Protein AF-X0UBM7-F1 (afdb_monomer)

Foldseek 3Di:
DDDDLVVVLVVVVVVVVVQVPDPPDDDDDDDQDCPDPPDSQVSVQVSCVVVVHDDPRDPDDDDPVVVD

InterPro domains:
  IPR036520 UPF0759 superfamily [G3DSA:3.20.20.410] (2-65)

Organism: NCBI:txid412755

Secondary structure (DSSP, 8-state):
----HHHHHHHHHHHHHHHHTSTT----------SSSS-HHHHHHHHHHHTT-------SPPPGGGG-

Nearest PDB structures (foldseek):
  8uey-assembly1_1T  TM=2.616E-01  e=3.385E+00  Sus scrofa

Solvent-accessible surface area (backbone atoms only — not comparable to full-atom values): 4600 Å² total; per-residue (Å²): 134,86,75,56,69,65,60,56,49,54,53,49,52,54,50,49,61,56,48,72,71,38,97,84,62,90,78,84,88,86,85,80,80,51,88,87,77,82,49,45,26,58,56,49,44,53,49,32,62,75,70,71,43,86,84,76,76,52,90,61,81,81,56,80,73,80,76,112

pLDDT: mean 77.57, std 10.97, range [48.34, 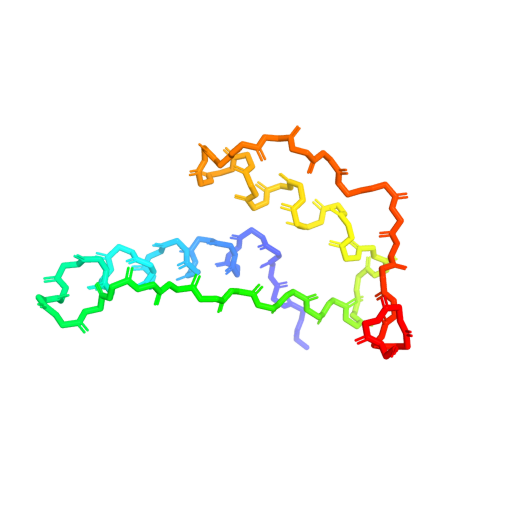92.12]

Radius of gyration: 13.46 Å; Cα contacts (8 Å, |Δi|>4): 28; chains: 1; bounding box: 29×28×32 Å

Mean predicted aligned error: 7.78 Å

Structure (mmCIF, N/CA/C/O backbone):
data_AF-X0UBM7-F1
#
_entry.id   AF-X0UBM7-F1
#
loop_
_atom_site.group_PDB
_atom_site.id
_atom_site.type_symbol
_atom_site.label_atom_id
_atom_site.label_alt_id
_atom_site.label_comp_id
_atom_site.label_asym_id
_atom_site.label_entity_id
_atom_site.label_seq_id
_atom_site.pdbx_PDB_ins_code
_atom_site.Cartn_x
_atom_site.Cartn_y
_atom_site.Cartn_z
_atom_site.occupancy
_atom_site.B_iso_or_equiv
_atom_site.auth_seq_id
_atom_site.auth_comp_id
_atom_site.auth_asym_id
_atom_site.auth_atom_id
_atom_site.pdbx_PDB_model_num
ATOM 1 N N . ILE A 1 1 ? 14.953 15.621 -12.697 1.00 48.34 1 ILE A N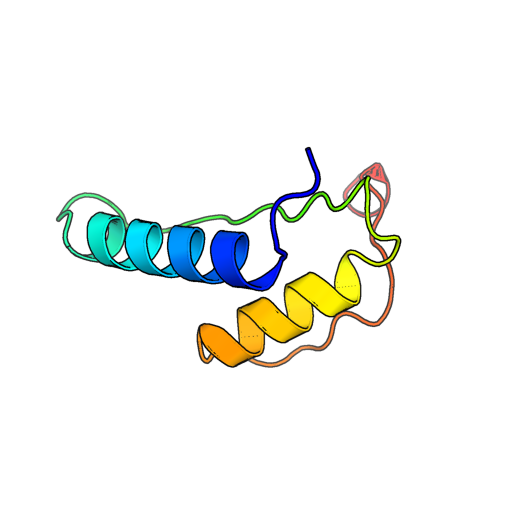 1
ATOM 2 C CA . ILE A 1 1 ? 15.155 15.600 -11.229 1.00 48.34 1 ILE A CA 1
ATOM 3 C C . ILE A 1 1 ? 14.766 14.205 -10.767 1.00 48.34 1 ILE A C 1
ATOM 5 O O . ILE A 1 1 ? 13.588 13.876 -10.789 1.00 48.34 1 ILE A O 1
ATOM 9 N N . GLN A 1 2 ? 15.750 13.343 -10.525 1.00 50.62 2 GLN A N 1
ATOM 10 C CA . GLN A 1 2 ? 15.526 11.953 -10.128 1.00 50.62 2 GLN A CA 1
ATOM 11 C C . GLN A 1 2 ? 15.314 11.964 -8.608 1.00 50.62 2 GLN A C 1
ATOM 13 O O . GLN A 1 2 ? 16.259 12.224 -7.870 1.00 50.62 2 GLN A O 1
ATOM 18 N N . ARG A 1 3 ? 14.070 11.803 -8.140 1.00 60.09 3 ARG A N 1
AT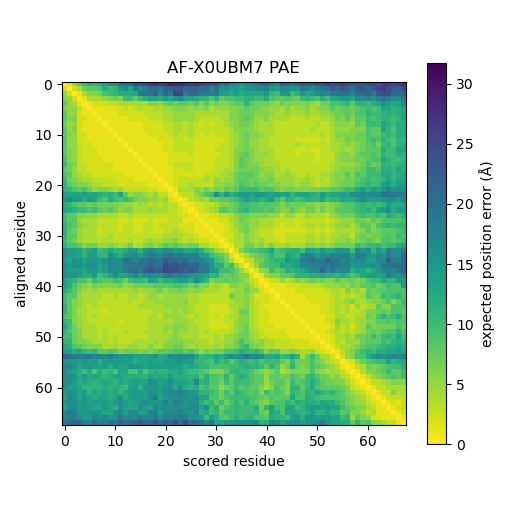OM 19 C CA . ARG A 1 3 ? 13.809 11.591 -6.707 1.00 60.09 3 ARG A CA 1
ATOM 20 C C . ARG A 1 3 ? 14.389 10.240 -6.307 1.00 60.09 3 ARG A C 1
ATOM 22 O O . ARG A 1 3 ? 14.248 9.275 -7.060 1.00 60.09 3 ARG A O 1
ATOM 29 N N . ASN A 1 4 ? 15.034 10.176 -5.147 1.00 73.69 4 ASN A N 1
ATOM 30 C CA . ASN A 1 4 ? 15.522 8.914 -4.616 1.00 73.69 4 ASN A CA 1
ATOM 31 C C . ASN A 1 4 ? 14.310 8.009 -4.316 1.00 73.69 4 ASN A C 1
ATOM 33 O O . ASN A 1 4 ? 13.312 8.458 -3.743 1.00 73.69 4 ASN A O 1
ATOM 37 N N . GLN A 1 5 ? 14.365 6.751 -4.756 1.00 71.56 5 GLN A N 1
ATOM 38 C CA . GLN A 1 5 ? 13.290 5.778 -4.540 1.00 71.56 5 GLN A CA 1
ATOM 39 C C . GLN A 1 5 ? 13.018 5.601 -3.042 1.00 71.56 5 GLN A C 1
ATOM 41 O O . GLN A 1 5 ? 11.865 5.494 -2.633 1.00 71.56 5 GLN A O 1
ATOM 46 N N . GLU A 1 6 ? 14.078 5.653 -2.236 1.00 77.88 6 GLU A N 1
ATOM 47 C CA . GLU A 1 6 ? 14.009 5.551 -0.782 1.00 77.88 6 GLU A CA 1
ATOM 48 C C . GLU A 1 6 ? 13.210 6.710 -0.169 1.00 77.88 6 GLU A C 1
ATOM 50 O O . GLU A 1 6 ? 12.271 6.478 0.584 1.00 77.88 6 GLU A O 1
ATOM 55 N N .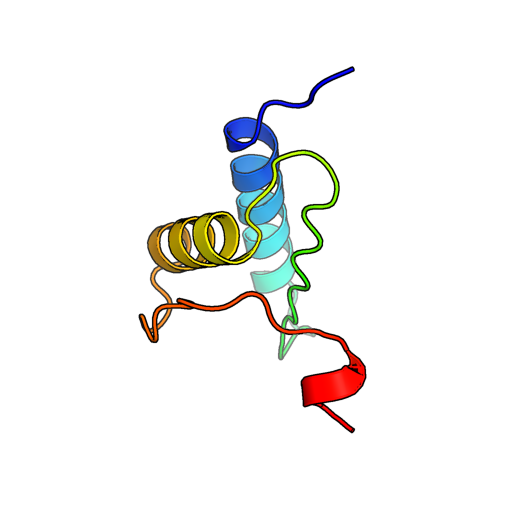 GLU A 1 7 ? 13.493 7.953 -0.573 1.00 82.81 7 GLU A N 1
ATOM 56 C CA . GLU A 1 7 ? 12.746 9.137 -0.113 1.00 82.81 7 GLU A CA 1
ATOM 57 C C . GLU A 1 7 ? 11.261 9.043 -0.476 1.00 82.81 7 GLU A C 1
ATOM 59 O O . GLU A 1 7 ? 10.393 9.367 0.328 1.00 82.81 7 GLU A O 1
ATOM 64 N N . SER A 1 8 ? 10.957 8.541 -1.676 1.00 80.31 8 SER A N 1
ATOM 65 C CA . SER A 1 8 ? 9.573 8.392 -2.137 1.00 80.31 8 SER A CA 1
ATOM 66 C C . SER A 1 8 ? 8.807 7.326 -1.343 1.00 80.31 8 SER A C 1
ATOM 68 O O . SER A 1 8 ? 7.599 7.454 -1.139 1.00 80.31 8 SER A O 1
ATOM 70 N N . ILE A 1 9 ? 9.497 6.274 -0.891 1.00 82.31 9 ILE A N 1
ATOM 71 C CA . ILE A 1 9 ? 8.924 5.230 -0.034 1.00 82.31 9 ILE A CA 1
ATOM 72 C C . ILE A 1 9 ? 8.695 5.766 1.380 1.00 82.31 9 ILE A C 1
ATOM 74 O O . ILE A 1 9 ? 7.618 5.550 1.932 1.00 82.31 9 ILE A O 1
ATOM 78 N N . GLU A 1 10 ? 9.657 6.487 1.953 1.00 86.81 10 GLU A N 1
ATOM 79 C CA . GLU A 1 10 ? 9.515 7.091 3.283 1.00 86.81 10 GLU A CA 1
ATOM 80 C C . GLU A 1 10 ? 8.373 8.122 3.317 1.00 86.81 10 GLU A C 1
ATOM 82 O O . GLU A 1 10 ? 7.538 8.104 4.226 1.00 86.81 10 GLU A O 1
ATOM 87 N N . ASP A 1 11 ? 8.254 8.955 2.278 1.00 88.81 11 ASP A N 1
ATOM 88 C CA . ASP A 1 11 ? 7.133 9.886 2.115 1.00 88.81 11 ASP A CA 1
ATOM 89 C C . ASP A 1 11 ? 5.784 9.150 2.053 1.00 88.81 11 ASP A C 1
ATOM 91 O O . ASP A 1 11 ? 4.809 9.565 2.689 1.00 88.81 11 ASP A O 1
ATOM 95 N N . LEU A 1 12 ? 5.711 8.033 1.319 1.00 88.19 12 LEU A N 1
ATOM 96 C CA . LEU A 1 12 ? 4.508 7.201 1.255 1.00 88.19 12 LEU A CA 1
ATOM 97 C C . LEU A 1 12 ? 4.155 6.620 2.630 1.00 88.19 12 LEU A C 1
ATOM 99 O O . LEU A 1 12 ? 3.003 6.728 3.046 1.00 88.19 12 LEU A O 1
ATOM 103 N N . ILE A 1 13 ? 5.124 6.052 3.352 1.00 89.12 13 ILE A N 1
ATOM 104 C CA . ILE A 1 13 ? 4.912 5.480 4.693 1.00 89.12 13 ILE A CA 1
ATOM 105 C C . ILE A 1 13 ? 4.385 6.550 5.652 1.00 89.12 13 ILE A C 1
ATOM 107 O O . ILE A 1 13 ? 3.406 6.320 6.364 1.00 89.12 13 ILE A O 1
ATOM 111 N N . ARG A 1 14 ? 4.976 7.748 5.633 1.00 92.12 14 ARG A N 1
ATOM 112 C CA . ARG A 1 14 ? 4.515 8.874 6.450 1.00 92.12 14 ARG A CA 1
ATOM 113 C C . ARG A 1 14 ? 3.070 9.258 6.130 1.00 92.12 14 ARG A C 1
ATOM 115 O O . ARG A 1 14 ? 2.286 9.495 7.048 1.00 92.12 14 ARG A O 1
ATOM 122 N N . ASN A 1 15 ? 2.703 9.309 4.851 1.00 90.81 15 ASN A N 1
ATOM 123 C CA . ASN A 1 15 ? 1.333 9.615 4.441 1.00 90.81 15 ASN A CA 1
ATOM 124 C C . ASN A 1 15 ? 0.347 8.533 4.900 1.00 90.81 15 ASN A C 1
ATOM 126 O O . ASN A 1 15 ? -0.723 8.872 5.401 1.00 90.81 15 ASN A O 1
ATOM 130 N N . LEU A 1 16 ? 0.716 7.252 4.809 1.00 89.81 16 LEU A N 1
ATOM 131 C CA . LEU A 1 16 ? -0.109 6.148 5.307 1.00 89.81 16 LEU A CA 1
ATOM 132 C C . LEU A 1 16 ? -0.374 6.279 6.812 1.00 89.81 16 LEU A C 1
ATOM 134 O O . LEU A 1 16 ? -1.527 6.225 7.223 1.00 89.81 16 LEU A O 1
ATOM 138 N N . GLN A 1 17 ? 0.648 6.582 7.617 1.00 89.88 17 GLN A N 1
ATOM 139 C CA . GLN A 1 17 ? 0.491 6.792 9.064 1.00 89.88 17 GLN A CA 1
ATOM 140 C C . GLN A 1 17 ? -0.441 7.960 9.416 1.00 89.88 17 GLN A C 1
ATOM 142 O O . GLN A 1 17 ? -1.067 7.966 10.478 1.00 89.88 17 GLN A O 1
ATOM 147 N N . ILE A 1 18 ? -0.500 8.990 8.568 1.00 91.31 18 ILE A N 1
ATOM 148 C CA . ILE A 1 18 ? -1.437 10.106 8.738 1.00 91.31 18 ILE A CA 1
ATOM 149 C C . ILE A 1 18 ? -2.858 9.634 8.420 1.00 91.31 18 ILE A C 1
ATOM 151 O O . ILE A 1 18 ? -3.768 9.902 9.202 1.00 91.31 18 ILE A O 1
ATOM 155 N N . LEU A 1 19 ? -3.040 8.911 7.311 1.00 89.50 19 LEU A N 1
ATOM 156 C CA . LEU A 1 19 ? -4.340 8.402 6.870 1.00 89.50 19 LEU A CA 1
ATOM 157 C C . LEU A 1 19 ? -4.925 7.378 7.856 1.00 89.50 19 LEU A C 1
ATOM 159 O O . LEU A 1 19 ? -6.105 7.463 8.180 1.00 89.50 19 LEU A O 1
ATOM 163 N N . GLU A 1 20 ? -4.108 6.482 8.413 1.00 85.44 20 GLU A N 1
ATOM 164 C CA . GLU A 1 20 ? -4.526 5.498 9.427 1.00 85.44 20 GLU A CA 1
ATOM 165 C C . GLU A 1 20 ? -5.083 6.142 10.704 1.00 85.44 20 GLU A C 1
ATOM 167 O O . GLU A 1 20 ? -5.938 5.570 11.377 1.00 85.44 20 GLU A O 1
ATOM 172 N N . LYS A 1 21 ? -4.635 7.356 11.045 1.00 88.38 21 LYS A N 1
ATOM 173 C CA . LYS A 1 21 ? -5.131 8.105 12.211 1.00 88.38 21 LYS A CA 1
ATOM 174 C C . LYS A 1 21 ? -6.474 8.794 11.952 1.00 88.38 21 LYS A C 1
ATOM 176 O O . LYS A 1 21 ? -7.071 9.326 12.889 1.00 88.38 21 LYS A O 1
ATOM 181 N N . MET A 1 22 ? -6.956 8.824 10.709 1.00 89.69 22 MET A N 1
ATOM 182 C CA . MET A 1 22 ? -8.230 9.446 10.356 1.00 89.69 22 MET A CA 1
ATOM 183 C C . MET A 1 22 ? -9.371 8.438 10.530 1.00 89.69 22 MET A C 1
ATOM 185 O O . MET A 1 22 ? -9.442 7.434 9.831 1.00 89.69 22 MET A O 1
ATOM 189 N N . SER A 1 23 ? -10.335 8.745 11.401 1.00 77.50 23 SER A N 1
ATOM 190 C CA . SER A 1 23 ? -11.445 7.851 11.790 1.00 77.50 23 SER A CA 1
ATOM 191 C C . SER A 1 23 ? -12.451 7.484 10.683 1.00 77.50 23 SER A C 1
ATOM 193 O O . SER A 1 23 ? -13.474 6.864 10.967 1.00 77.50 23 SER A O 1
ATOM 195 N N . LYS A 1 24 ? -12.199 7.877 9.430 1.00 88.06 24 LYS A N 1
ATOM 196 C CA . LYS A 1 24 ? -13.100 7.688 8.280 1.00 88.06 24 LYS A CA 1
ATOM 197 C C . LYS A 1 24 ? -12.465 6.920 7.117 1.00 88.06 24 LYS A C 1
ATOM 199 O O . LYS A 1 24 ? -13.094 6.803 6.069 1.00 88.06 24 LYS A O 1
ATOM 204 N N . ILE A 1 25 ? -11.231 6.442 7.270 1.00 84.19 25 ILE A N 1
ATOM 205 C CA . ILE A 1 25 ? -10.540 5.671 6.235 1.00 84.19 25 ILE A CA 1
ATOM 206 C C . ILE A 1 25 ? -10.585 4.201 6.631 1.00 84.19 25 ILE A C 1
ATOM 208 O O . ILE A 1 25 ? -10.048 3.812 7.661 1.00 84.19 25 ILE A O 1
ATOM 212 N N . TYR A 1 26 ? -11.256 3.402 5.807 1.00 83.62 26 TYR A N 1
ATOM 213 C CA . TYR A 1 26 ? -11.443 1.968 6.042 1.00 83.62 26 TYR A CA 1
ATOM 214 C C . TYR A 1 26 ? -10.518 1.113 5.173 1.00 83.62 26 TYR A C 1
ATOM 216 O O . TYR A 1 26 ? -10.186 -0.006 5.548 1.00 83.62 26 TYR A O 1
ATOM 224 N N . GLU A 1 27 ? -10.089 1.642 4.024 1.00 85.56 27 GLU A N 1
ATOM 225 C CA . GLU A 1 27 ? -9.250 0.929 3.066 1.00 85.56 27 GLU A CA 1
ATOM 226 C C . GLU A 1 27 ? -8.370 1.914 2.286 1.00 85.56 27 GLU A C 1
ATOM 228 O O . GLU A 1 27 ? -8.788 3.035 1.983 1.00 85.56 27 GLU A O 1
ATOM 233 N N . ILE A 1 28 ? -7.141 1.496 1.970 1.00 86.12 28 ILE A N 1
ATOM 234 C CA . ILE A 1 28 ? -6.180 2.272 1.183 1.00 86.12 28 ILE A CA 1
ATOM 235 C C . ILE A 1 28 ? -5.709 1.412 0.014 1.00 86.12 28 ILE A C 1
ATOM 237 O O . ILE A 1 28 ? -5.115 0.352 0.207 1.00 86.12 28 ILE A O 1
ATOM 241 N N . PHE A 1 29 ? -5.933 1.900 -1.205 1.00 86.62 29 PHE A N 1
ATOM 242 C CA . PHE A 1 29 ? -5.469 1.248 -2.423 1.00 86.62 29 PHE A CA 1
ATOM 243 C C . PHE A 1 29 ? -4.239 1.970 -2.980 1.00 86.62 29 PHE A C 1
ATOM 245 O O . PHE A 1 29 ? -4.283 3.171 -3.247 1.00 86.62 29 PHE A O 1
ATOM 252 N N . ILE A 1 30 ? -3.136 1.239 -3.162 1.00 84.19 30 ILE A N 1
ATOM 253 C CA . ILE A 1 30 ? -1.866 1.788 -3.653 1.00 84.19 30 ILE A CA 1
ATOM 254 C C . ILE A 1 30 ? -1.599 1.259 -5.061 1.00 84.19 30 ILE A C 1
ATOM 256 O O . ILE A 1 30 ? -1.489 0.052 -5.271 1.00 84.19 30 ILE A O 1
ATOM 260 N N . ILE A 1 31 ? -1.439 2.172 -6.020 1.00 82.69 31 ILE A N 1
ATOM 261 C CA . ILE A 1 31 ? -1.078 1.851 -7.405 1.00 82.69 31 ILE A CA 1
ATOM 262 C C . ILE A 1 31 ? 0.377 2.252 -7.632 1.00 82.69 31 ILE A C 1
ATOM 264 O O . ILE A 1 31 ? 0.716 3.434 -7.607 1.00 82.69 31 ILE A O 1
ATOM 268 N N . VAL A 1 32 ? 1.239 1.268 -7.885 1.00 79.06 32 VAL A N 1
ATOM 269 C CA . VAL A 1 32 ? 2.651 1.504 -8.211 1.00 79.06 32 VAL A CA 1
ATOM 270 C C . VAL A 1 32 ? 2.812 1.525 -9.727 1.00 79.06 32 VAL A C 1
ATOM 272 O O . VAL A 1 32 ? 2.738 0.487 -10.381 1.00 79.06 32 VAL A O 1
ATOM 275 N N . ASN A 1 33 ? 3.047 2.711 -10.289 1.00 75.56 33 ASN A N 1
ATOM 276 C CA . ASN A 1 33 ? 3.312 2.902 -11.714 1.00 75.56 33 ASN A CA 1
ATOM 277 C C . ASN A 1 33 ? 4.741 3.424 -11.928 1.00 75.56 33 ASN A C 1
ATOM 279 O O . ASN A 1 33 ? 4.968 4.624 -12.082 1.00 75.56 33 ASN A O 1
ATOM 283 N N . ASN A 1 34 ? 5.721 2.520 -11.911 1.00 69.75 34 ASN A N 1
ATOM 284 C CA . ASN A 1 34 ? 7.126 2.880 -12.096 1.00 69.75 34 ASN A CA 1
ATOM 285 C C . ASN A 1 34 ? 7.510 2.931 -13.578 1.00 69.75 34 ASN A C 1
ATOM 287 O O . ASN A 1 34 ? 8.132 2.017 -14.110 1.00 69.75 34 ASN A O 1
ATOM 291 N N . HIS A 1 35 ? 7.176 4.044 -14.232 1.00 56.31 35 HIS A N 1
ATOM 292 C CA . HIS A 1 35 ? 7.548 4.317 -15.625 1.00 56.31 35 HIS A CA 1
ATOM 293 C C . HIS A 1 35 ? 9.051 4.642 -15.809 1.00 56.31 35 HIS A C 1
ATOM 295 O O . HIS A 1 35 ? 9.565 4.564 -16.919 1.00 56.31 35 HIS A O 1
ATOM 301 N N . PHE A 1 36 ? 9.778 5.005 -14.740 1.00 51.81 36 PHE A N 1
ATOM 302 C CA . PHE A 1 36 ? 11.132 5.582 -14.841 1.00 51.81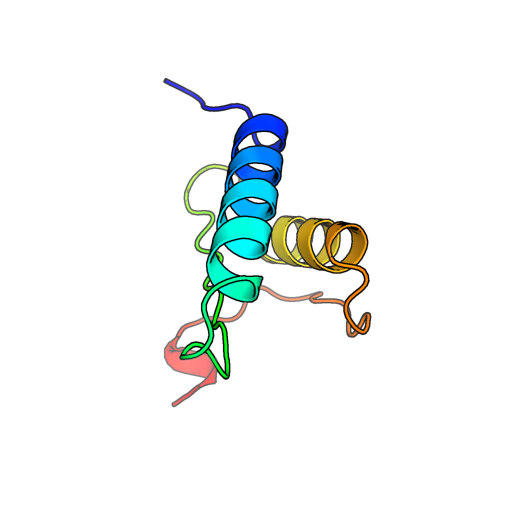 36 PHE A CA 1
ATOM 303 C C . PHE A 1 36 ? 12.302 4.673 -14.419 1.00 51.81 36 PHE A C 1
ATOM 305 O O . PHE A 1 36 ? 13.438 4.990 -14.760 1.00 51.81 36 PHE A O 1
ATOM 312 N N . GLN A 1 37 ? 12.070 3.574 -13.690 1.00 57.91 37 GLN A N 1
ATOM 313 C CA . GLN A 1 37 ? 13.149 2.725 -13.133 1.00 57.91 37 GLN A CA 1
ATOM 314 C C . GLN A 1 37 ? 13.029 1.228 -13.475 1.00 57.91 37 GLN A C 1
ATOM 316 O O . GLN A 1 37 ? 13.740 0.399 -12.923 1.00 57.91 37 GLN A O 1
ATOM 321 N N . GLY A 1 38 ? 12.176 0.871 -14.437 1.00 56.25 38 GLY A N 1
ATOM 322 C CA . GLY A 1 38 ? 12.292 -0.399 -15.161 1.00 56.25 38 GLY A CA 1
ATOM 323 C C . GLY A 1 38 ? 11.714 -1.656 -14.504 1.00 56.25 38 GLY A C 1
ATOM 324 O O . GLY A 1 38 ? 11.613 -2.657 -15.203 1.00 56.25 38 GLY A O 1
ATOM 325 N N . ASN A 1 39 ? 11.279 -1.648 -13.234 1.00 66.44 39 ASN A N 1
ATOM 326 C CA . ASN A 1 39 ? 10.637 -2.841 -12.663 1.00 66.44 39 ASN A CA 1
ATOM 327 C C . ASN A 1 39 ? 9.632 -2.536 -11.533 1.00 66.44 39 ASN A C 1
ATOM 329 O O . ASN A 1 39 ? 9.965 -2.507 -10.350 1.00 66.44 39 ASN A O 1
ATOM 333 N N . ALA A 1 40 ? 8.358 -2.341 -11.888 1.00 70.69 40 ALA A N 1
ATOM 334 C CA . ALA A 1 40 ? 7.277 -2.164 -10.910 1.00 70.69 40 ALA A CA 1
ATOM 335 C C . ALA A 1 40 ? 7.144 -3.317 -9.881 1.00 70.69 40 ALA A C 1
ATOM 337 O O . ALA A 1 40 ? 6.911 -3.019 -8.709 1.00 70.69 40 ALA A O 1
ATOM 338 N N . PRO A 1 41 ? 7.322 -4.606 -10.248 1.00 77.88 41 PRO A N 1
ATOM 339 C CA . PRO A 1 41 ? 7.248 -5.714 -9.292 1.00 77.88 41 PRO A CA 1
ATOM 340 C C . PRO A 1 41 ? 8.234 -5.604 -8.120 1.00 77.88 41 PRO A C 1
ATOM 342 O O . PRO A 1 41 ? 7.856 -5.845 -6.976 1.00 77.88 41 PRO A O 1
ATOM 345 N N . GLU A 1 42 ? 9.471 -5.175 -8.377 1.00 78.12 42 GLU A N 1
ATOM 346 C CA . GLU A 1 42 ? 10.500 -5.012 -7.343 1.00 78.12 42 GLU A CA 1
ATOM 347 C C . GLU A 1 42 ? 10.101 -3.946 -6.318 1.00 78.12 42 GLU A C 1
ATOM 349 O O . GLU A 1 42 ? 10.144 -4.178 -5.110 1.00 78.12 42 GLU A O 1
ATOM 354 N N . SER A 1 43 ? 9.628 -2.796 -6.796 1.00 78.56 43 SER A N 1
ATOM 355 C CA . SER A 1 43 ? 9.184 -1.704 -5.931 1.00 78.56 43 SER A CA 1
ATOM 356 C C . SER A 1 43 ? 7.951 -2.078 -5.112 1.00 78.56 43 SER A C 1
ATOM 358 O O . SER A 1 43 ? 7.850 -1.686 -3.951 1.00 78.56 43 SER A O 1
ATOM 360 N N . VAL A 1 44 ? 7.041 -2.881 -5.674 1.00 83.69 44 VAL A N 1
ATOM 361 C CA . VAL A 1 44 ? 5.900 -3.435 -4.930 1.00 83.69 44 VAL A CA 1
ATOM 362 C C . VAL A 1 44 ? 6.384 -4.393 -3.843 1.00 83.69 44 VAL A C 1
ATOM 364 O O . VAL A 1 44 ? 5.929 -4.293 -2.707 1.00 83.69 44 VAL A O 1
ATOM 367 N N . ASN A 1 45 ? 7.322 -5.293 -4.143 1.00 83.69 45 ASN A N 1
ATOM 368 C CA . ASN A 1 45 ? 7.855 -6.233 -3.155 1.00 83.69 45 ASN A CA 1
ATOM 369 C C . ASN A 1 45 ? 8.590 -5.503 -2.016 1.00 83.69 45 ASN A C 1
ATOM 371 O O . ASN A 1 45 ? 8.365 -5.815 -0.845 1.00 83.69 45 ASN A O 1
ATOM 375 N N . LEU A 1 46 ? 9.395 -4.482 -2.335 1.00 82.56 46 LEU A N 1
ATOM 376 C CA . LEU A 1 46 ? 10.049 -3.624 -1.343 1.00 82.56 46 LEU A CA 1
ATOM 377 C C . LEU A 1 46 ? 9.025 -2.902 -0.458 1.00 82.56 46 LEU A C 1
ATOM 379 O O . LEU A 1 46 ? 9.146 -2.929 0.768 1.00 82.56 46 LEU A O 1
ATOM 383 N N . LEU A 1 47 ? 7.988 -2.314 -1.061 1.00 84.75 47 LEU A N 1
ATOM 384 C CA . LEU A 1 47 ? 6.917 -1.644 -0.328 1.00 84.75 47 LEU A CA 1
ATOM 385 C C . LEU A 1 47 ? 6.170 -2.615 0.596 1.00 84.75 47 LEU A C 1
ATOM 387 O O . LEU A 1 47 ? 5.942 -2.305 1.762 1.00 84.75 47 LEU A O 1
ATOM 391 N N . LYS A 1 48 ? 5.846 -3.821 0.117 1.00 86.12 48 LYS A N 1
ATOM 392 C CA . LYS A 1 48 ? 5.191 -4.858 0.929 1.00 86.12 48 LYS A CA 1
ATOM 393 C C . LYS A 1 48 ? 6.045 -5.277 2.117 1.00 86.12 48 LYS A C 1
ATOM 395 O O . LYS A 1 48 ? 5.509 -5.420 3.211 1.00 86.12 48 LYS A O 1
ATOM 400 N N . LYS A 1 49 ? 7.360 -5.418 1.924 1.00 86.38 49 LYS A N 1
ATOM 401 C CA . LYS A 1 49 ? 8.305 -5.707 3.009 1.00 86.38 49 LYS A CA 1
ATOM 402 C C . LYS A 1 49 ? 8.328 -4.583 4.050 1.00 86.38 49 LYS A C 1
ATOM 404 O O . LYS A 1 49 ? 8.312 -4.872 5.240 1.00 86.38 49 LYS A O 1
ATOM 409 N N . ARG A 1 50 ? 8.326 -3.317 3.619 1.00 85.50 50 ARG A N 1
ATOM 410 C CA . ARG A 1 50 ? 8.311 -2.146 4.518 1.00 85.50 50 ARG A CA 1
ATOM 411 C C . ARG A 1 50 ? 7.008 -2.005 5.301 1.00 85.50 50 ARG A C 1
ATOM 413 O O . ARG A 1 50 ? 7.046 -1.658 6.473 1.00 85.50 50 ARG A O 1
ATOM 420 N N . LEU A 1 51 ? 5.878 -2.310 4.669 1.00 85.38 51 LEU A N 1
ATOM 421 C CA . LEU A 1 51 ? 4.551 -2.258 5.28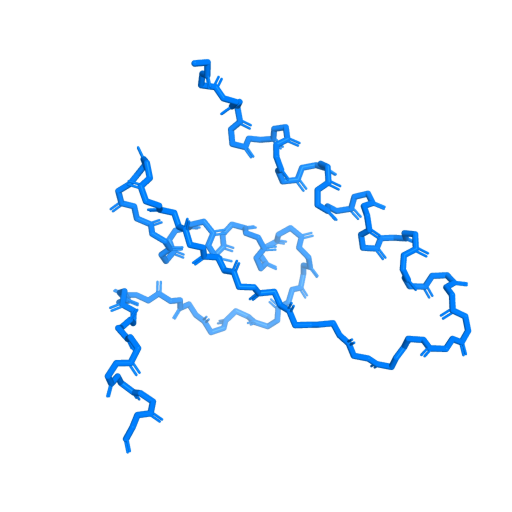7 1.00 85.38 51 LEU A CA 1
ATOM 422 C C . LEU A 1 51 ? 4.172 -3.550 6.028 1.00 85.38 51 LEU A C 1
ATOM 424 O O . LEU A 1 51 ? 3.051 -3.665 6.513 1.00 85.38 51 LEU A O 1
ATOM 428 N N . ASN A 1 52 ? 5.080 -4.531 6.098 1.00 86.31 52 ASN A N 1
ATOM 429 C CA . ASN A 1 52 ? 4.833 -5.850 6.685 1.00 86.31 52 ASN A CA 1
ATOM 430 C C . ASN A 1 52 ? 3.549 -6.530 6.151 1.00 86.31 52 ASN A C 1
ATOM 432 O O . ASN A 1 52 ? 2.807 -7.178 6.889 1.00 86.31 52 ASN A O 1
ATOM 436 N N . LEU A 1 53 ? 3.265 -6.355 4.855 1.00 84.94 53 LEU A N 1
ATOM 437 C CA . LEU A 1 53 ? 2.090 -6.925 4.193 1.00 84.94 53 LEU A CA 1
ATOM 438 C C . LEU A 1 53 ? 2.358 -8.370 3.743 1.00 84.94 53 LEU A C 1
ATOM 440 O O . LEU A 1 53 ? 3.491 -8.694 3.375 1.00 84.94 53 LEU A O 1
ATOM 444 N N . PRO A 1 54 ? 1.325 -9.232 3.658 1.00 81.06 54 PRO A N 1
ATOM 445 C CA . PRO A 1 54 ? 1.479 -10.613 3.206 1.00 81.06 54 PRO A CA 1
ATOM 446 C C . PRO A 1 54 ? 2.216 -10.733 1.861 1.00 81.06 54 PRO A C 1
ATOM 448 O O . PRO A 1 54 ? 1.767 -10.236 0.818 1.00 81.06 54 PRO A O 1
ATOM 451 N N . LEU A 1 55 ? 3.353 -11.430 1.875 1.00 65.81 55 LEU A N 1
ATOM 452 C CA . LEU A 1 55 ? 4.267 -11.604 0.744 1.00 65.81 55 LEU A CA 1
ATOM 453 C C . LEU A 1 55 ? 3.760 -12.669 -0.242 1.00 65.81 55 LEU A C 1
ATOM 455 O O . LEU A 1 55 ? 4.309 -13.755 -0.364 1.00 65.81 55 LEU A O 1
ATOM 459 N N . LYS 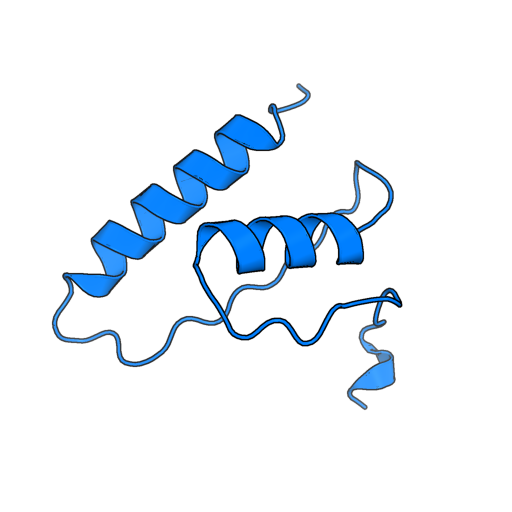A 1 56 ? 2.714 -12.348 -1.006 1.00 75.56 56 LYS A N 1
ATOM 460 C CA . LYS A 1 56 ? 2.618 -12.879 -2.373 1.00 75.56 56 LYS A CA 1
ATOM 461 C C . LYS A 1 56 ? 3.541 -12.037 -3.247 1.00 75.56 56 LYS A C 1
ATOM 463 O O . LYS A 1 56 ? 3.212 -10.874 -3.497 1.00 75.56 56 LYS A O 1
ATOM 468 N N . GLU A 1 57 ? 4.703 -12.573 -3.604 1.00 68.50 57 GLU A N 1
ATOM 469 C CA . GLU A 1 57 ? 5.672 -11.853 -4.431 1.00 68.50 57 GLU A CA 1
ATOM 470 C C . GLU A 1 57 ? 5.093 -11.564 -5.816 1.00 68.50 57 GLU A C 1
ATOM 472 O O . GLU A 1 57 ? 4.418 -12.396 -6.433 1.00 68.50 57 GLU A O 1
ATOM 477 N N . PHE A 1 58 ? 5.330 -10.347 -6.290 1.00 72.62 58 PHE A N 1
ATOM 478 C CA . PHE A 1 58 ? 5.056 -9.976 -7.665 1.00 72.62 58 PHE A CA 1
ATOM 479 C C . PHE A 1 58 ? 6.287 -10.337 -8.492 1.00 72.62 58 PHE A C 1
ATOM 481 O O . PHE A 1 58 ? 7.333 -9.713 -8.348 1.00 72.62 58 PHE A O 1
ATOM 488 N N . ASN A 1 59 ? 6.143 -11.346 -9.353 1.00 74.38 59 ASN A N 1
ATOM 489 C CA . ASN A 1 59 ? 7.226 -11.837 -10.217 1.00 74.38 59 ASN A CA 1
ATOM 490 C C . ASN A 1 59 ? 7.034 -11.423 -11.683 1.00 74.38 59 ASN A C 1
ATOM 492 O O . ASN A 1 59 ? 7.866 -11.719 -12.534 1.00 74.38 59 ASN A O 1
ATOM 496 N N . GLN A 1 60 ? 5.912 -10.769 -11.992 1.00 73.62 60 GLN A N 1
ATOM 497 C CA . GLN A 1 60 ? 5.543 -10.340 -13.336 1.00 73.62 60 GLN A CA 1
ATOM 498 C C . GLN A 1 60 ? 4.927 -8.945 -13.275 1.00 73.62 60 GLN A C 1
ATOM 500 O O . GLN A 1 60 ? 4.125 -8.645 -12.385 1.00 73.62 60 GLN A O 1
ATOM 505 N N . GLN A 1 61 ? 5.297 -8.091 -14.229 1.00 72.88 61 GLN A N 1
ATOM 506 C CA . GLN A 1 61 ? 4.630 -6.813 -14.428 1.00 72.88 61 GLN A CA 1
ATOM 507 C C . GLN A 1 61 ? 3.242 -7.071 -15.003 1.00 72.88 61 GLN A C 1
ATOM 509 O O . GLN A 1 61 ? 3.112 -7.585 -16.112 1.00 72.88 61 GLN A O 1
ATOM 514 N N . LYS A 1 62 ? 2.213 -6.684 -14.250 1.00 72.12 62 LYS A 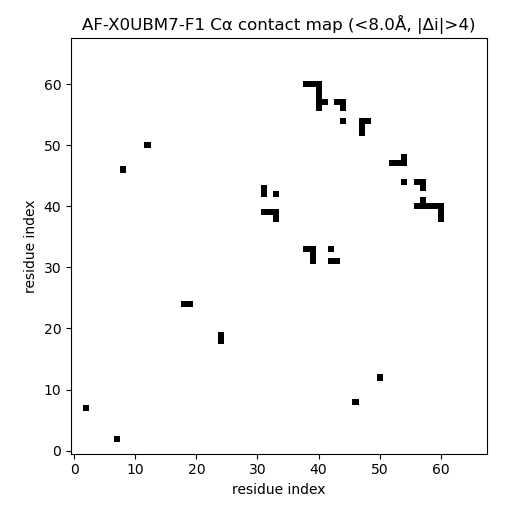N 1
ATOM 515 C CA . LYS A 1 62 ? 0.841 -6.752 -14.734 1.00 72.12 62 LYS A CA 1
ATOM 516 C C . LYS A 1 62 ? 0.532 -5.568 -15.638 1.00 72.12 62 LYS A C 1
ATOM 518 O O . LYS A 1 62 ? 0.881 -4.428 -15.323 1.00 72.12 62 LYS A O 1
ATOM 523 N N . LYS A 1 63 ? -0.136 -5.837 -16.750 1.00 74.56 63 LYS A N 1
ATOM 524 C CA . LYS A 1 63 ? -0.722 -4.831 -17.634 1.00 74.56 63 LYS A CA 1
ATOM 525 C C . LYS A 1 63 ? -2.154 -4.553 -17.192 1.00 74.56 63 LYS A C 1
ATOM 527 O O . LYS A 1 63 ? -2.795 -5.388 -16.565 1.00 74.56 63 LYS A O 1
ATOM 532 N N . LEU A 1 64 ? -2.682 -3.387 -17.561 1.00 68.31 64 LEU A N 1
ATOM 533 C CA . LEU A 1 64 ? -4.102 -3.077 -17.344 1.00 68.31 64 LEU A CA 1
ATOM 534 C C . LEU A 1 64 ? -5.023 -4.115 -18.011 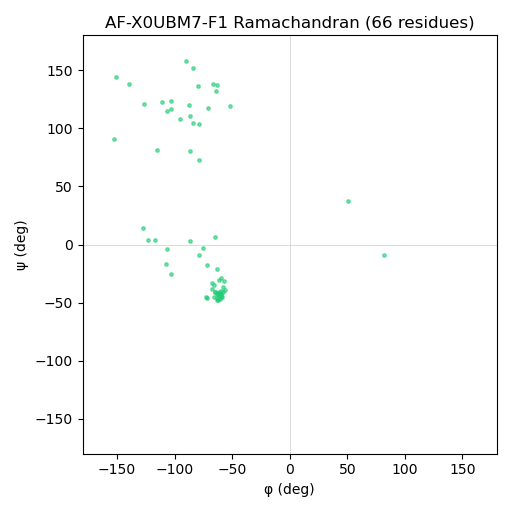1.00 68.31 64 LEU A C 1
ATOM 536 O O . LEU A 1 64 ? -6.073 -4.427 -17.465 1.00 68.31 64 LEU A O 1
ATOM 540 N N . SER A 1 65 ? -4.592 -4.701 -19.133 1.00 73.19 65 SER A N 1
ATOM 541 C CA . SER A 1 65 ? -5.299 -5.787 -19.822 1.00 73.19 65 SER A CA 1
ATOM 542 C C . SER A 1 65 ? -5.434 -7.074 -19.012 1.00 73.19 65 SER A C 1
ATOM 544 O O . SER A 1 65 ? -6.308 -7.866 -19.321 1.00 73.19 65 SER A O 1
ATOM 546 N N . ASP A 1 66 ? -4.603 -7.298 -17.992 1.00 67.44 66 ASP A N 1
ATOM 547 C CA . ASP A 1 66 ? -4.680 -8.518 -17.174 1.00 67.44 66 ASP A CA 1
ATOM 548 C C . ASP A 1 66 ? -5.869 -8.490 -16.194 1.00 67.44 66 ASP A C 1
ATOM 550 O O . ASP A 1 66 ? -6.075 -9.437 -15.436 1.00 67.44 66 ASP A O 1
ATOM 554 N N . TYR A 1 67 ? -6.609 -7.378 -16.168 1.00 64.12 67 TYR A N 1
ATOM 555 C CA . TYR A 1 67 ? -7.768 -7.138 -15.310 1.00 64.12 67 TYR A CA 1
ATOM 556 C C . TYR A 1 67 ? -9.075 -6.930 -16.099 1.00 64.12 67 TYR A C 1
ATOM 558 O O . TYR A 1 67 ? -10.093 -6.616 -15.482 1.00 64.12 67 TYR A O 1
ATOM 566 N N . LEU A 1 68 ? -9.039 -7.067 -17.432 1.00 57.19 68 LEU A N 1
ATOM 567 C CA . LEU A 1 68 ? -10.211 -7.095 -18.320 1.00 57.19 68 LEU A CA 1
ATOM 568 C C . LEU A 1 68 ? -10.643 -8.543 -18.564 1.00 57.19 68 LEU A C 1
ATOM 570 O O . LEU A 1 68 ? -11.871 -8.771 -18.602 1.00 57.19 68 LEU A O 1
#

Sequence (68 aa):
IQRNQEESIEDLIRNLQILEKMSKIYEIFIIVNNHFQGNAPESVNLLKKRLNLPLKEFNQQKKLSDYL